Protein AF-G7EJP6-F1 (afdb_monomer)

Foldseek 3Di:
DWLVVVLVVLVVLLVLLQVQLVVVDDPSVDDDPLNVLSVLLNVVSVPDPDDGDDDPLVVLVVQLVVLVVPPDDDPVVSVVSNVSSVSNNVSVVLCPDPVSVVVSVVSSVVVVVVVVVVD

Nearest PDB structures (foldseek):
  8uhl-assembly1_A  TM=3.396E-01  e=5.947E-01  Homo sapiens
  4kik-assembly1_B  TM=1.848E-01  e=7.715E+00  Homo sapiens

S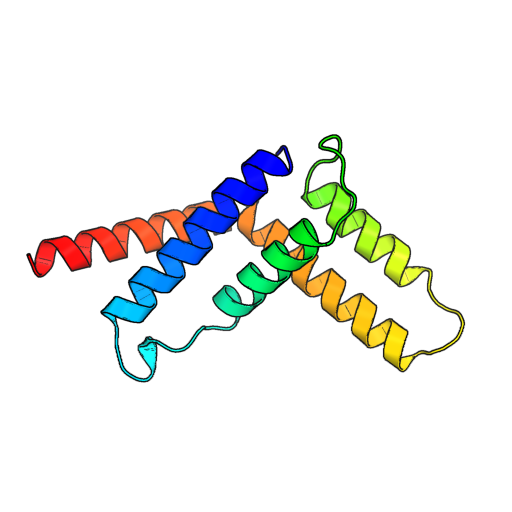tructure (mmCIF, N/CA/C/O backbone):
data_AF-G7EJP6-F1
#
_entr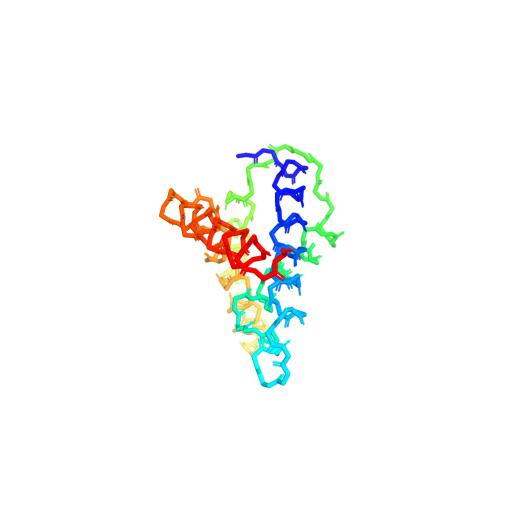y.id   AF-G7EJP6-F1
#
loop_
_atom_site.group_PDB
_atom_site.id
_atom_site.type_symbol
_atom_site.label_atom_id
_atom_site.label_alt_id
_atom_site.label_comp_id
_atom_site.label_asym_id
_atom_site.label_entity_id
_atom_site.label_seq_id
_atom_site.pdbx_PDB_ins_code
_atom_site.Cartn_x
_atom_site.Cartn_y
_atom_site.Cartn_z
_atom_site.occupancy
_atom_site.B_iso_or_equiv
_atom_site.auth_seq_id
_atom_site.auth_comp_id
_atom_site.auth_asym_id
_atom_site.auth_atom_id
_atom_site.pdbx_PDB_model_num
ATOM 1 N N . MET A 1 1 ? -12.737 5.311 -1.435 1.00 74.50 1 MET A N 1
ATOM 2 C CA . MET A 1 1 ? -12.610 4.279 -2.488 1.00 74.50 1 MET A CA 1
ATOM 3 C C . MET A 1 1 ? -13.151 2.950 -1.961 1.00 74.50 1 MET A C 1
ATOM 5 O O . MET A 1 1 ? -12.892 2.659 -0.792 1.00 74.50 1 MET A O 1
ATOM 9 N N . PRO A 1 2 ? -13.913 2.173 -2.754 1.00 77.56 2 PRO A N 1
ATOM 10 C CA . PRO A 1 2 ? -14.308 0.804 -2.417 1.00 77.56 2 PRO A CA 1
ATOM 11 C C . PRO A 1 2 ? -13.100 -0.106 -2.145 1.00 77.56 2 PRO A C 1
ATOM 13 O O . PRO A 1 2 ? -12.078 -0.018 -2.819 1.00 77.56 2 PRO A O 1
ATOM 16 N N . MET A 1 3 ? -13.229 -1.024 -1.186 1.00 76.19 3 MET A N 1
ATOM 17 C CA . MET A 1 3 ? -12.149 -1.941 -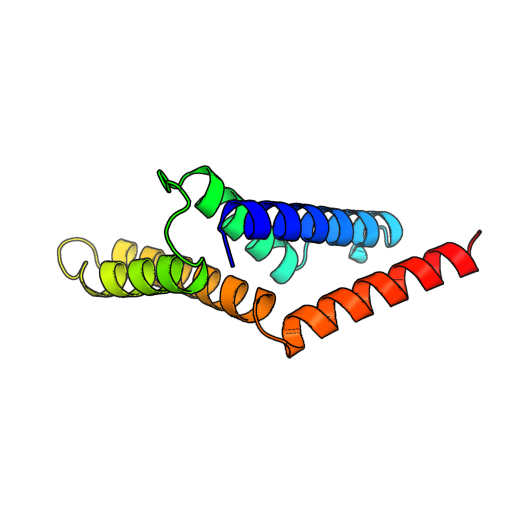0.788 1.00 76.19 3 MET A CA 1
ATOM 18 C C . MET A 1 3 ? -11.670 -2.853 -1.932 1.00 76.19 3 MET A C 1
ATOM 20 O O . MET A 1 3 ? -10.477 -3.106 -2.062 1.00 76.19 3 MET A O 1
ATOM 24 N N . SER A 1 4 ? -12.588 -3.346 -2.769 1.00 77.50 4 SER A N 1
ATOM 25 C CA . SER A 1 4 ? -12.260 -4.200 -3.921 1.00 77.50 4 SER A CA 1
ATOM 26 C C . SER A 1 4 ? -11.427 -3.457 -4.966 1.00 77.50 4 SER A C 1
ATOM 28 O O . SER A 1 4 ? -10.441 -3.992 -5.467 1.00 77.50 4 SER A O 1
ATOM 30 N N . GLU A 1 5 ? -11.787 -2.206 -5.245 1.00 81.69 5 GLU A N 1
ATOM 31 C CA . GLU A 1 5 ? -11.034 -1.319 -6.129 1.00 81.69 5 GLU A CA 1
ATOM 32 C C . GLU A 1 5 ? -9.647 -1.019 -5.550 1.00 81.69 5 GLU A C 1
ATOM 34 O O . GLU A 1 5 ? -8.641 -1.188 -6.238 1.00 81.69 5 GLU A O 1
ATOM 39 N N . PHE A 1 6 ? -9.575 -0.696 -4.255 1.00 83.56 6 PHE A N 1
ATOM 40 C CA . PHE A 1 6 ? -8.305 -0.472 -3.568 1.00 83.56 6 PHE A CA 1
ATOM 41 C C . PHE A 1 6 ? -7.399 -1.712 -3.601 1.00 83.56 6 PHE A C 1
ATOM 43 O O . PHE A 1 6 ? -6.208 -1.598 -3.881 1.00 83.56 6 PHE A O 1
ATOM 50 N N . LYS A 1 7 ? -7.954 -2.913 -3.389 1.00 83.44 7 LYS A N 1
ATOM 51 C CA . LYS A 1 7 ? -7.206 -4.177 -3.469 1.00 83.44 7 LYS A CA 1
ATOM 52 C C . LYS A 1 7 ? -6.629 -4.410 -4.867 1.00 83.44 7 LYS A C 1
ATOM 54 O O . LYS A 1 7 ? -5.490 -4.864 -4.987 1.00 83.44 7 LYS A O 1
ATOM 59 N N . ASN A 1 8 ? -7.384 -4.085 -5.916 1.00 85.44 8 ASN A N 1
ATOM 60 C CA . ASN A 1 8 ? -6.904 -4.193 -7.294 1.00 85.44 8 ASN A CA 1
ATOM 61 C C . ASN A 1 8 ? -5.758 -3.210 -7.560 1.00 85.44 8 ASN A C 1
ATOM 63 O O . ASN A 1 8 ? -4.718 -3.619 -8.072 1.00 85.44 8 ASN A O 1
ATOM 67 N N . ILE A 1 9 ? -5.909 -1.947 -7.149 1.00 86.56 9 ILE A N 1
ATOM 68 C CA . ILE A 1 9 ? -4.858 -0.927 -7.273 1.00 86.56 9 ILE A CA 1
ATOM 69 C C . ILE A 1 9 ? -3.596 -1.363 -6.521 1.00 86.56 9 ILE A C 1
ATOM 71 O O . ILE A 1 9 ? -2.507 -1.357 -7.091 1.00 86.56 9 ILE A O 1
ATOM 75 N N . LEU A 1 10 ? -3.739 -1.831 -5.281 1.00 89.12 10 LEU A N 1
ATOM 76 C CA . LEU A 1 10 ? -2.626 -2.328 -4.476 1.00 89.12 10 LEU A CA 1
ATOM 77 C C . LEU A 1 10 ? -1.910 -3.511 -5.146 1.00 89.12 10 LEU A C 1
ATOM 79 O O . LEU A 1 10 ? -0.684 -3.551 -5.163 1.00 89.12 10 LEU A O 1
ATOM 83 N N . SER A 1 11 ? -2.658 -4.438 -5.751 1.00 89.00 11 SER A N 1
ATOM 84 C CA . SER A 1 11 ? -2.088 -5.579 -6.485 1.00 89.00 11 SER A CA 1
ATOM 85 C C . SER A 1 11 ? -1.249 -5.128 -7.683 1.00 89.00 11 SER A C 1
ATOM 87 O O . SER A 1 11 ? -0.165 -5.661 -7.921 1.00 89.00 11 SER A O 1
ATOM 89 N N . VAL A 1 12 ? -1.727 -4.123 -8.423 1.00 91.50 12 VAL A N 1
ATOM 90 C CA . VAL A 1 12 ? -0.998 -3.537 -9.558 1.00 91.50 12 VAL A CA 1
ATOM 91 C C . VAL A 1 12 ? 0.289 -2.858 -9.087 1.00 91.50 12 VAL A C 1
ATOM 93 O O . VAL A 1 12 ? 1.335 -3.063 -9.698 1.00 91.50 12 VAL A O 1
ATOM 96 N N . ILE A 1 13 ? 0.243 -2.108 -7.984 1.00 89.38 13 ILE A N 1
ATOM 97 C CA . ILE A 1 13 ? 1.426 -1.436 -7.424 1.00 89.38 13 ILE A CA 1
ATOM 98 C C . ILE A 1 13 ? 2.451 -2.463 -6.930 1.00 89.38 13 ILE A C 1
ATOM 100 O O . ILE A 1 13 ? 3.629 -2.340 -7.247 1.00 89.38 13 ILE A O 1
ATOM 104 N N . ILE A 1 14 ? 2.025 -3.512 -6.217 1.00 90.50 14 ILE A N 1
ATOM 105 C CA . ILE A 1 14 ? 2.923 -4.590 -5.765 1.00 90.50 14 ILE A CA 1
ATOM 106 C C . ILE A 1 14 ? 3.626 -5.250 -6.956 1.00 90.50 14 ILE A C 1
ATOM 108 O O . ILE A 1 14 ? 4.827 -5.524 -6.889 1.00 90.50 14 ILE A O 1
ATOM 112 N N . LYS A 1 15 ? 2.893 -5.482 -8.052 1.00 90.25 15 LYS A N 1
ATOM 113 C CA . LYS A 1 15 ? 3.469 -6.030 -9.280 1.00 90.25 15 LYS A CA 1
ATOM 114 C C . LYS A 1 15 ? 4.487 -5.071 -9.900 1.00 90.25 15 LYS A C 1
ATOM 116 O O . LYS A 1 15 ? 5.600 -5.501 -10.172 1.00 90.25 15 LYS A O 1
ATOM 121 N N . LEU A 1 16 ? 4.153 -3.785 -10.029 1.00 89.81 16 LEU A N 1
ATOM 122 C CA . LEU A 1 16 ? 5.073 -2.757 -10.526 1.00 89.81 16 LEU A CA 1
ATOM 123 C C . LEU A 1 16 ? 6.372 -2.705 -9.707 1.00 89.81 16 LEU A C 1
ATOM 125 O O . LEU A 1 16 ? 7.461 -2.702 -10.274 1.00 89.81 16 LEU A O 1
ATOM 129 N N . GLU A 1 17 ? 6.269 -2.694 -8.377 1.00 89.44 17 GLU A N 1
ATOM 130 C CA . GLU A 1 17 ? 7.435 -2.725 -7.489 1.00 89.44 17 GLU A CA 1
ATOM 131 C C . GLU A 1 17 ? 8.275 -3.988 -7.707 1.00 89.44 17 GLU A C 1
ATOM 133 O O . GLU A 1 17 ? 9.503 -3.940 -7.688 1.00 89.44 17 GLU A O 1
ATOM 138 N N . SER A 1 18 ? 7.625 -5.129 -7.949 1.00 87.44 18 SER A N 1
ATOM 139 C CA . SER A 1 18 ? 8.318 -6.373 -8.280 1.00 87.44 18 SER A CA 1
ATOM 140 C C . SER A 1 18 ? 9.053 -6.307 -9.610 1.00 87.44 18 SER A C 1
ATOM 142 O O . SER A 1 18 ? 10.216 -6.703 -9.666 1.00 87.44 18 SER A O 1
ATOM 144 N N . ASP A 1 19 ? 8.414 -5.786 -10.651 1.00 87.38 19 ASP A N 1
ATOM 145 C CA . ASP A 1 19 ? 8.997 -5.682 -11.988 1.00 87.38 19 ASP A CA 1
ATOM 146 C C . ASP A 1 19 ? 10.220 -4.741 -11.980 1.00 87.38 19 ASP A C 1
ATOM 148 O O . ASP A 1 19 ? 11.282 -5.098 -12.495 1.00 87.38 19 ASP A O 1
ATOM 152 N N . ILE A 1 20 ? 10.127 -3.602 -11.276 1.00 85.81 20 ILE A N 1
ATOM 153 C CA . ILE A 1 20 ? 11.248 -2.667 -11.064 1.00 85.81 20 ILE A CA 1
ATOM 154 C C . ILE A 1 20 ? 12.414 -3.338 -10.329 1.00 85.81 20 ILE A C 1
ATOM 156 O O . ILE A 1 20 ? 13.579 -3.105 -10.651 1.00 85.81 20 ILE A O 1
ATOM 160 N N . ARG A 1 21 ? 12.134 -4.160 -9.313 1.00 84.12 21 ARG A N 1
ATOM 161 C CA . ARG A 1 21 ? 13.191 -4.877 -8.582 1.00 84.12 21 ARG A CA 1
ATOM 162 C C . ARG A 1 21 ? 13.888 -5.895 -9.473 1.00 84.12 21 ARG A C 1
ATOM 164 O O . ARG A 1 21 ? 15.116 -5.953 -9.486 1.00 84.12 21 ARG A O 1
ATOM 171 N N . ILE A 1 22 ? 13.112 -6.672 -10.226 1.00 84.06 22 ILE A N 1
ATOM 172 C CA . ILE A 1 22 ? 13.641 -7.683 -11.146 1.00 84.06 22 ILE A CA 1
ATOM 173 C C . ILE A 1 22 ? 14.551 -7.028 -12.193 1.00 84.06 22 ILE A C 1
ATOM 175 O O . ILE A 1 22 ? 15.609 -7.578 -12.489 1.00 84.06 22 ILE A O 1
ATOM 179 N N . SER A 1 23 ? 14.207 -5.834 -12.691 1.00 81.50 23 SER A N 1
ATOM 180 C CA . SER A 1 23 ? 15.029 -5.133 -13.685 1.00 81.50 23 SER A CA 1
ATOM 181 C C . SER A 1 23 ? 16.335 -4.549 -13.132 1.00 81.50 23 SER A C 1
ATOM 183 O O . SER A 1 23 ? 17.257 -4.311 -13.906 1.00 81.50 23 SER A O 1
ATOM 185 N N . LYS A 1 24 ? 16.437 -4.295 -11.820 1.00 79.00 24 LYS A N 1
ATOM 186 C CA . LYS A 1 24 ? 17.637 -3.695 -11.203 1.00 79.00 24 LYS A CA 1
ATOM 187 C C . LYS A 1 24 ? 18.734 -4.709 -10.868 1.00 79.00 24 LYS A C 1
ATOM 189 O O . LYS A 1 24 ? 19.909 -4.356 -10.917 1.00 79.00 24 LYS A O 1
ATOM 194 N N . GLY A 1 25 ? 18.367 -5.949 -10.529 1.00 71.25 25 GLY A N 1
ATOM 195 C CA . GLY A 1 25 ? 19.308 -6.981 -10.077 1.00 71.25 25 GLY A CA 1
ATOM 196 C C . GLY A 1 25 ? 20.044 -6.635 -8.767 1.00 71.25 25 GLY A C 1
ATOM 197 O O . GLY A 1 25 ? 19.925 -5.537 -8.221 1.00 71.25 25 GLY A O 1
ATOM 198 N N . GLY A 1 26 ? 20.811 -7.592 -8.230 1.00 72.62 26 GLY A N 1
ATOM 199 C CA . GLY A 1 26 ? 21.694 -7.374 -7.071 1.00 72.62 26 GLY A CA 1
ATOM 200 C C . GLY A 1 26 ? 20.995 -6.793 -5.829 1.00 72.62 26 GLY A C 1
ATOM 201 O O . GLY A 1 26 ? 19.870 -7.166 -5.500 1.00 72.62 26 GLY A O 1
ATOM 202 N N . GLU A 1 27 ? 21.656 -5.871 -5.121 1.00 64.75 27 GLU A N 1
ATOM 203 C CA . GLU A 1 27 ? 21.081 -5.205 -3.938 1.00 64.75 27 GLU A CA 1
ATOM 204 C C . GLU A 1 27 ? 19.855 -4.339 -4.267 1.00 64.75 27 GLU A C 1
ATOM 206 O O . GLU A 1 27 ? 18.963 -4.206 -3.432 1.00 64.75 27 GLU A O 1
ATOM 211 N N . GLY A 1 28 ? 19.757 -3.826 -5.498 1.00 66.75 28 GLY A N 1
ATOM 212 C CA . GLY A 1 28 ? 18.606 -3.054 -5.979 1.00 66.75 28 GLY A CA 1
ATOM 213 C C . GLY A 1 28 ? 17.337 -3.884 -6.204 1.00 66.75 28 GLY A C 1
ATOM 214 O O . GLY A 1 28 ? 16.266 -3.307 -6.390 1.00 66.75 28 GLY A O 1
ATOM 215 N N . ALA A 1 29 ? 17.442 -5.218 -6.166 1.00 72.44 29 ALA A N 1
ATOM 216 C CA . ALA A 1 29 ? 16.310 -6.139 -6.241 1.00 72.44 29 ALA A CA 1
ATOM 217 C C . ALA A 1 29 ? 15.692 -6.458 -4.867 1.00 72.44 29 ALA A C 1
ATOM 219 O O . ALA A 1 29 ? 14.662 -7.138 -4.800 1.00 72.44 29 ALA A O 1
ATOM 220 N N . ARG A 1 30 ? 16.299 -5.999 -3.761 1.00 73.12 30 ARG A N 1
ATOM 221 C CA . ARG A 1 30 ? 15.745 -6.209 -2.417 1.00 73.12 30 ARG A CA 1
ATOM 222 C C . ARG A 1 30 ? 14.487 -5.353 -2.215 1.00 73.12 30 ARG A C 1
ATOM 224 O O . ARG A 1 30 ? 14.471 -4.202 -2.649 1.00 73.12 30 ARG A O 1
ATOM 231 N N . PRO A 1 31 ? 13.431 -5.889 -1.574 1.00 74.88 31 PRO A N 1
ATOM 232 C CA . PRO A 1 31 ? 12.277 -5.085 -1.190 1.00 74.88 31 PRO A CA 1
ATOM 233 C C . PRO A 1 31 ? 12.717 -3.945 -0.269 1.00 74.88 31 PRO A C 1
ATOM 235 O O . PRO A 1 31 ? 13.402 -4.188 0.724 1.00 74.88 31 PRO A O 1
ATOM 238 N N . ASP A 1 32 ? 12.324 -2.721 -0.605 1.00 82.38 32 ASP A N 1
ATOM 239 C CA . ASP A 1 32 ? 12.437 -1.585 0.302 1.00 82.38 32 ASP A CA 1
ATOM 240 C C . ASP A 1 32 ? 11.316 -1.618 1.354 1.00 82.38 32 ASP A C 1
ATOM 242 O O . ASP A 1 32 ? 10.360 -2.397 1.262 1.00 82.38 32 ASP A O 1
ATOM 246 N N . GLU A 1 33 ? 11.439 -0.760 2.367 1.00 83.50 33 GLU A N 1
ATOM 247 C CA . GLU A 1 33 ? 10.456 -0.654 3.449 1.00 83.50 33 GLU A CA 1
ATOM 248 C C . GLU A 1 33 ? 9.045 -0.399 2.899 1.00 83.50 33 GLU A C 1
ATOM 250 O O . GLU A 1 33 ? 8.075 -1.013 3.333 1.00 83.50 33 GLU A O 1
ATOM 255 N N . PHE A 1 34 ? 8.926 0.432 1.862 1.00 82.00 34 PHE A N 1
ATOM 256 C CA . PHE A 1 34 ? 7.648 0.700 1.213 1.00 82.00 34 PHE A CA 1
ATOM 257 C C . PHE A 1 34 ? 7.029 -0.571 0.605 1.00 82.00 34 PHE A C 1
ATOM 259 O O . PHE A 1 34 ? 5.883 -0.904 0.906 1.00 82.00 34 PHE A O 1
ATOM 266 N N . SER A 1 35 ? 7.793 -1.338 -0.180 1.00 83.50 35 SER A N 1
ATOM 267 C CA . SER A 1 35 ? 7.359 -2.619 -0.757 1.00 83.50 35 SER A CA 1
ATOM 268 C C . SER A 1 35 ? 6.932 -3.626 0.310 1.00 83.50 35 SER A C 1
ATOM 270 O O . SER A 1 35 ? 5.976 -4.384 0.113 1.00 83.50 35 SER A O 1
ATOM 272 N N . TYR A 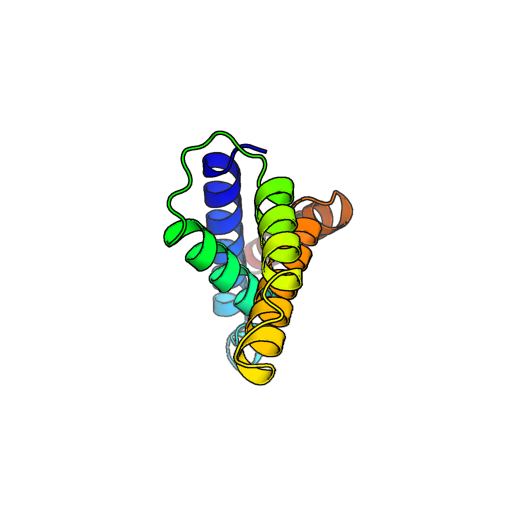1 36 ? 7.636 -3.653 1.442 1.00 86.06 36 TYR A N 1
ATOM 273 C CA . TYR A 1 36 ? 7.281 -4.497 2.576 1.00 86.06 36 TYR A CA 1
ATOM 274 C C . TYR A 1 36 ? 5.921 -4.093 3.168 1.00 86.06 36 TYR A C 1
ATOM 276 O O . TYR A 1 36 ? 5.035 -4.941 3.322 1.00 86.06 36 TYR A O 1
ATOM 284 N N . GLN A 1 37 ? 5.700 -2.797 3.396 1.00 84.62 37 GLN A N 1
ATOM 285 C CA . GLN A 1 37 ? 4.437 -2.288 3.934 1.00 84.62 37 GLN A CA 1
ATOM 286 C C . GLN A 1 37 ? 3.247 -2.507 2.982 1.00 84.62 37 GLN A C 1
ATOM 288 O O . GLN A 1 37 ? 2.164 -2.874 3.443 1.00 84.62 37 GLN A O 1
ATOM 293 N N . LEU A 1 38 ? 3.436 -2.409 1.657 1.00 87.25 38 LEU A N 1
ATOM 294 C CA . LEU A 1 38 ? 2.384 -2.729 0.674 1.00 87.25 38 LEU A CA 1
ATOM 295 C C . LEU A 1 38 ? 1.853 -4.161 0.834 1.00 87.25 38 LEU A C 1
ATOM 297 O O . LEU A 1 38 ? 0.640 -4.388 0.824 1.00 87.25 38 LEU A O 1
ATOM 301 N N . ASN A 1 39 ? 2.753 -5.128 1.024 1.00 85.06 39 ASN A N 1
ATOM 302 C CA . ASN A 1 39 ? 2.376 -6.528 1.222 1.00 85.06 39 ASN A CA 1
ATOM 303 C C . ASN A 1 39 ? 1.645 -6.739 2.554 1.00 85.06 39 ASN A C 1
ATOM 305 O O . ASN A 1 39 ? 0.691 -7.516 2.618 1.00 85.06 39 ASN A O 1
ATOM 309 N N . ARG A 1 40 ? 2.031 -6.016 3.612 1.00 86.75 40 ARG A N 1
ATOM 310 C CA . ARG A 1 40 ? 1.317 -6.067 4.896 1.00 86.75 40 ARG A CA 1
ATOM 311 C C . ARG A 1 40 ? -0.102 -5.515 4.779 1.00 86.75 40 ARG A C 1
ATOM 313 O O . ARG A 1 40 ? -1.022 -6.147 5.294 1.00 86.75 40 ARG A O 1
ATOM 320 N N . VAL A 1 41 ? -0.309 -4.412 4.051 1.00 84.88 41 VAL A N 1
ATOM 321 C CA . VAL A 1 41 ? -1.657 -3.884 3.760 1.00 84.88 41 VAL A CA 1
ATOM 322 C C . VAL A 1 41 ? -2.473 -4.900 2.959 1.00 84.88 41 VAL A C 1
ATOM 324 O O . VAL A 1 41 ? -3.622 -5.172 3.307 1.00 84.88 41 VAL A O 1
ATOM 327 N N . TYR A 1 42 ? -1.879 -5.517 1.935 1.00 85.00 42 TYR A N 1
ATOM 328 C CA . TYR A 1 42 ? -2.552 -6.527 1.115 1.00 85.00 42 TYR A CA 1
ATOM 329 C C . TYR A 1 42 ? -3.023 -7.726 1.951 1.00 85.00 42 TYR A C 1
ATOM 331 O O . TYR A 1 42 ? -4.182 -8.140 1.858 1.00 85.00 42 TYR A O 1
ATOM 339 N N . ASN A 1 43 ? -2.156 -8.229 2.832 1.00 84.31 43 ASN A N 1
ATOM 340 C CA . ASN A 1 43 ? -2.472 -9.330 3.740 1.00 84.31 43 ASN A CA 1
ATOM 341 C C . ASN A 1 43 ? -3.514 -8.931 4.795 1.00 84.31 43 ASN A C 1
ATOM 343 O O . ASN A 1 43 ? -4.435 -9.701 5.067 1.00 84.31 43 ASN A O 1
ATOM 347 N N . ALA A 1 44 ? -3.421 -7.722 5.357 1.00 79.06 44 ALA A N 1
ATOM 348 C CA . ALA A 1 44 ? -4.395 -7.210 6.321 1.00 79.06 44 ALA A CA 1
ATOM 349 C C . ALA A 1 44 ? -5.804 -7.104 5.713 1.00 79.06 44 ALA A C 1
ATOM 351 O O . ALA A 1 44 ? -6.785 -7.440 6.374 1.00 79.06 44 ALA A O 1
ATOM 352 N N . ILE A 1 45 ? -5.908 -6.704 4.441 1.00 78.19 45 ILE A N 1
ATOM 353 C CA . ILE A 1 45 ? -7.176 -6.713 3.701 1.00 78.19 45 ILE A CA 1
ATOM 354 C C . ILE A 1 45 ? -7.657 -8.151 3.480 1.00 78.19 45 ILE A C 1
ATOM 356 O O . ILE A 1 45 ? -8.826 -8.440 3.728 1.00 78.19 45 ILE A O 1
ATOM 360 N N . GLY A 1 46 ? -6.773 -9.055 3.041 1.00 75.94 46 GLY A N 1
ATOM 361 C CA . GLY A 1 46 ? -7.100 -10.465 2.788 1.00 75.94 46 GLY A CA 1
ATOM 362 C C . GLY A 1 46 ? -7.608 -11.224 4.018 1.00 75.94 46 GLY A C 1
ATOM 363 O O . GLY A 1 46 ? -8.482 -12.074 3.881 1.00 75.94 46 GLY A O 1
ATOM 364 N N . ASN A 1 47 ? -7.111 -10.870 5.204 1.00 74.12 47 ASN A N 1
ATOM 365 C CA . ASN A 1 47 ? -7.511 -11.462 6.483 1.00 74.12 47 AS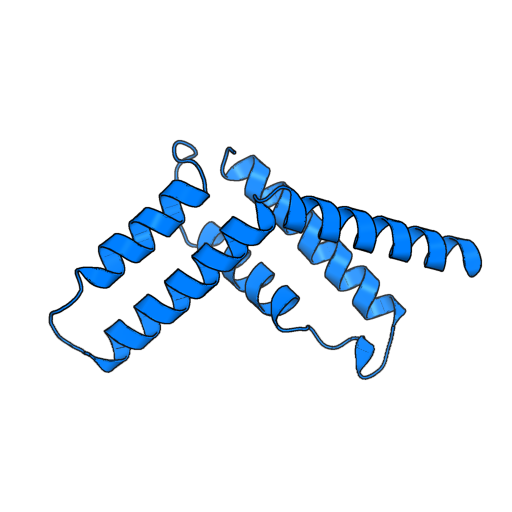N A CA 1
ATOM 366 C C . ASN A 1 47 ? -8.688 -10.737 7.157 1.00 74.12 47 ASN A C 1
ATOM 368 O O . ASN A 1 47 ? -9.152 -11.160 8.215 1.00 74.12 47 ASN A O 1
ATOM 372 N N . SER A 1 48 ? -9.175 -9.634 6.583 1.00 65.81 48 SER A N 1
ATOM 373 C CA . SER A 1 48 ? -10.321 -8.910 7.130 1.00 65.81 48 SER A CA 1
ATOM 374 C C . SER A 1 48 ? -11.642 -9.536 6.660 1.00 65.81 48 SER A C 1
ATOM 376 O O . SER A 1 48 ? -11.835 -9.778 5.471 1.00 65.81 48 SER A O 1
ATOM 378 N N . TYR A 1 49 ? -12.606 -9.736 7.569 1.00 53.12 49 TYR A N 1
ATOM 379 C CA . TYR A 1 49 ? -13.987 -10.161 7.253 1.00 53.12 49 TYR A CA 1
ATOM 380 C C . TYR A 1 49 ? -14.824 -9.041 6.597 1.00 53.12 49 TYR A C 1
ATOM 382 O O . TYR A 1 49 ? -16.025 -8.901 6.841 1.00 53.12 49 TYR A O 1
ATOM 390 N N . PHE A 1 50 ? -14.190 -8.156 5.828 1.00 53.59 50 PHE A N 1
ATOM 391 C CA . PHE A 1 50 ? -14.792 -6.896 5.435 1.00 53.59 50 PHE A CA 1
ATOM 392 C C . PHE A 1 50 ? -15.689 -7.025 4.197 1.00 53.59 50 PHE A C 1
ATOM 394 O O . PHE A 1 50 ? -15.236 -7.361 3.106 1.00 53.59 50 PHE A O 1
ATOM 401 N N . ASN A 1 51 ? -16.971 -6.679 4.348 1.00 51.19 51 ASN A N 1
ATOM 402 C CA . ASN A 1 51 ? -17.977 -6.778 3.292 1.00 51.19 51 ASN A CA 1
ATOM 403 C C . ASN A 1 51 ? -18.223 -5.400 2.639 1.00 51.19 51 ASN A C 1
ATOM 405 O O . ASN A 1 51 ? -19.217 -4.744 2.934 1.00 51.19 51 ASN A O 1
ATOM 409 N N . GLY A 1 52 ? -17.269 -4.920 1.826 1.00 50.25 52 GLY A N 1
ATOM 410 C CA . GLY A 1 52 ? -17.404 -3.860 0.799 1.00 50.25 52 GLY A CA 1
ATOM 411 C C . GLY A 1 52 ? -17.921 -2.448 1.159 1.00 50.25 52 GLY A C 1
ATOM 412 O O . GLY A 1 52 ? -17.809 -1.557 0.323 1.00 50.25 52 GLY A O 1
ATOM 413 N N . LYS A 1 53 ? -18.473 -2.208 2.356 1.00 50.47 53 LYS A N 1
ATOM 414 C CA . LYS A 1 53 ? -19.263 -1.005 2.697 1.00 50.47 53 LYS A CA 1
ATOM 415 C C . LYS A 1 53 ? -18.502 0.160 3.362 1.00 50.47 53 LYS A C 1
ATOM 417 O O . LYS A 1 53 ? -19.068 1.242 3.456 1.00 50.47 53 LYS A O 1
ATOM 422 N N . LEU A 1 54 ? -17.256 -0.012 3.817 1.00 59.81 54 LEU A N 1
ATOM 423 C CA . LEU A 1 54 ? -16.406 1.070 4.348 1.00 59.81 54 LEU A CA 1
ATOM 424 C C . LEU A 1 54 ? -15.387 1.512 3.302 1.00 59.81 54 LEU A C 1
ATOM 426 O O . LEU A 1 54 ? -14.805 0.701 2.581 1.00 59.81 54 LEU A O 1
ATOM 430 N N . ASN A 1 55 ? -15.098 2.809 3.337 1.00 70.81 55 ASN A N 1
ATOM 431 C CA . ASN A 1 55 ? -13.893 3.391 2.767 1.00 70.81 55 ASN A CA 1
ATOM 432 C C . ASN A 1 55 ? -12.638 2.858 3.497 1.00 70.81 55 ASN A C 1
ATOM 434 O O . ASN A 1 55 ? -12.622 2.791 4.728 1.00 70.81 55 ASN A O 1
ATOM 438 N N . ILE A 1 56 ? -11.588 2.513 2.746 1.00 70.69 56 ILE A N 1
ATOM 439 C CA . ILE A 1 56 ? -10.317 1.958 3.247 1.00 70.69 56 ILE A CA 1
ATOM 440 C C . ILE A 1 56 ? -9.693 2.797 4.374 1.00 70.69 56 ILE A C 1
ATOM 442 O O . ILE A 1 56 ? -9.313 2.247 5.408 1.00 70.69 56 ILE A O 1
ATOM 446 N N . SER A 1 57 ? -9.647 4.123 4.225 1.00 72.94 57 SER A N 1
ATOM 447 C CA . SER A 1 57 ? -9.051 5.009 5.232 1.00 72.94 57 SER A CA 1
ATOM 448 C C . SER A 1 57 ? -9.865 5.001 6.527 1.00 72.94 57 SER A C 1
ATOM 450 O O . SER A 1 57 ? -9.292 4.944 7.609 1.00 72.94 57 SER A O 1
ATOM 452 N N . CYS A 1 58 ? -11.199 4.956 6.431 1.00 75.88 58 CYS A N 1
ATOM 453 C CA . CYS A 1 58 ? -12.077 4.832 7.596 1.00 75.88 58 CYS A CA 1
ATOM 454 C C . CYS A 1 58 ? -11.900 3.482 8.305 1.00 75.88 58 CYS A C 1
ATOM 456 O O . CYS A 1 58 ? -11.976 3.423 9.527 1.00 75.88 58 CYS A O 1
ATOM 458 N N . TYR A 1 59 ? -11.655 2.401 7.556 1.00 77.50 59 TYR A N 1
ATOM 459 C CA . TYR A 1 59 ? -11.415 1.080 8.138 1.00 77.50 59 TYR A CA 1
ATOM 460 C C . TYR A 1 59 ? -10.148 1.074 8.997 1.00 77.50 59 TYR A C 1
ATOM 462 O O . TYR A 1 59 ? -10.199 0.686 10.162 1.00 77.50 59 TYR A O 1
ATOM 470 N N . PHE A 1 60 ? -9.023 1.527 8.441 1.00 76.88 60 PHE A N 1
ATOM 471 C CA . PHE A 1 60 ? -7.761 1.536 9.178 1.00 76.88 60 PHE A CA 1
ATOM 472 C C . PHE A 1 60 ? -7.758 2.565 10.310 1.00 76.88 60 PHE A C 1
ATOM 474 O O . PHE A 1 60 ? -7.241 2.255 11.378 1.00 76.88 60 PHE A O 1
ATOM 481 N N . LEU A 1 61 ? -8.411 3.721 10.139 1.00 80.00 61 LEU A N 1
ATOM 482 C CA . LEU A 1 61 ? -8.613 4.675 11.232 1.00 80.00 61 LEU A CA 1
ATOM 483 C C . LEU A 1 61 ? -9.368 4.030 12.401 1.00 80.00 61 LEU A C 1
ATOM 485 O O . LEU A 1 61 ? -8.890 4.078 13.530 1.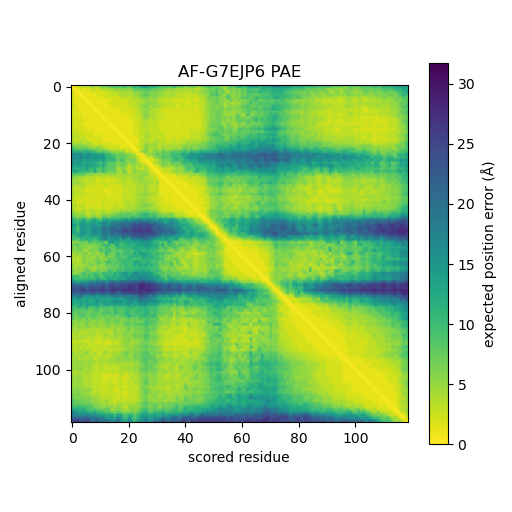00 80.00 61 LEU A O 1
ATOM 489 N N . LYS A 1 62 ? -10.479 3.336 12.123 1.00 82.06 62 LYS A N 1
ATOM 490 C CA . LYS A 1 62 ? -11.236 2.610 13.150 1.00 82.06 62 LYS A CA 1
ATOM 491 C C . LYS A 1 62 ? -10.375 1.565 13.866 1.00 82.06 62 LYS A C 1
ATOM 493 O O . LYS A 1 62 ? -10.469 1.419 15.076 1.00 82.06 62 LYS A O 1
ATOM 498 N N . ARG A 1 63 ? -9.524 0.834 13.137 1.00 78.94 63 ARG A N 1
ATOM 499 C CA . ARG A 1 63 ? -8.592 -0.136 13.741 1.00 78.94 63 ARG A CA 1
ATOM 500 C C . ARG A 1 63 ? -7.569 0.541 14.654 1.00 78.94 63 ARG A C 1
ATOM 502 O O . ARG A 1 63 ? -7.247 -0.023 15.692 1.00 78.94 63 ARG A O 1
ATOM 509 N N . VAL A 1 64 ? -7.062 1.722 14.286 1.00 79.56 64 VAL A N 1
ATOM 510 C CA . VAL A 1 64 ? -6.171 2.516 15.152 1.00 79.56 64 VAL A CA 1
ATOM 511 C C .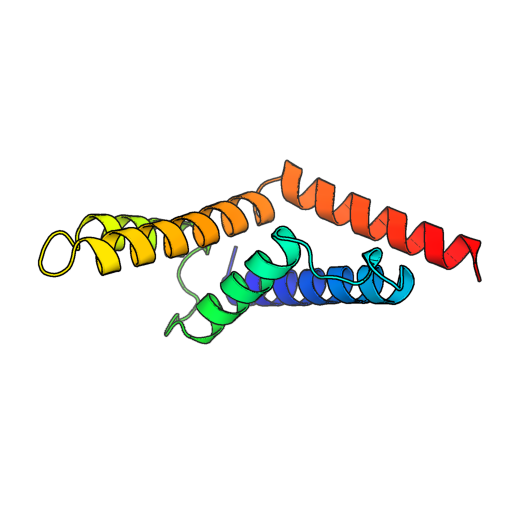 VAL A 1 64 ? -6.912 2.944 16.420 1.00 79.56 64 VAL A C 1
ATOM 513 O O . VAL A 1 64 ? -6.356 2.844 17.508 1.00 79.56 64 VAL A O 1
ATOM 516 N N . GLU A 1 65 ? -8.156 3.406 16.294 1.00 81.12 65 GLU A N 1
ATOM 517 C CA . GLU A 1 65 ? -8.993 3.808 17.432 1.00 81.12 65 GLU A CA 1
ATOM 518 C C . GLU A 1 65 ? -9.284 2.631 18.370 1.00 81.12 65 GLU A C 1
ATOM 520 O O . GLU A 1 65 ? -8.994 2.725 19.557 1.00 81.12 65 GLU A O 1
ATOM 525 N N . GLU A 1 66 ? -9.729 1.490 17.840 1.00 79.75 66 GLU A N 1
ATOM 526 C CA . GLU A 1 66 ? -9.943 0.265 18.623 1.00 79.75 66 GLU A CA 1
ATOM 527 C C . GLU A 1 66 ? -8.645 -0.209 19.299 1.00 79.75 66 GLU A C 1
ATOM 529 O O . GLU A 1 66 ? -8.661 -0.612 20.459 1.00 79.75 66 GLU A O 1
ATOM 534 N N . ALA A 1 67 ? -7.500 -0.115 18.612 1.00 75.00 67 ALA A N 1
ATOM 535 C CA . ALA A 1 67 ? -6.210 -0.466 19.194 1.00 75.00 67 ALA A CA 1
ATOM 536 C C . ALA A 1 67 ? -5.821 0.453 20.356 1.00 75.00 67 ALA A C 1
ATOM 538 O O . ALA A 1 67 ? -5.197 -0.030 21.290 1.00 75.00 67 ALA A O 1
ATOM 539 N N . LYS A 1 68 ? -6.195 1.741 20.343 1.00 74.38 68 LYS A N 1
ATOM 540 C CA . LYS A 1 68 ? -5.955 2.667 21.469 1.00 74.38 68 LYS A CA 1
ATOM 541 C C . LYS A 1 68 ? -6.767 2.311 22.711 1.00 74.38 68 LYS A C 1
ATOM 543 O O . LYS A 1 68 ? -6.338 2.626 23.815 1.00 74.38 68 LYS A O 1
ATOM 548 N N . GLU A 1 69 ? -7.916 1.666 22.539 1.00 72.19 69 GLU A N 1
ATOM 549 C CA . GLU A 1 69 ? -8.816 1.281 23.630 1.00 72.19 69 GLU A CA 1
ATOM 550 C C . GLU A 1 69 ? -8.403 -0.033 24.319 1.00 72.19 69 GLU A C 1
ATOM 552 O O . GLU A 1 69 ? -8.894 -0.327 25.405 1.00 72.19 69 GLU A O 1
ATOM 557 N N . MET A 1 70 ? -7.453 -0.800 23.760 1.00 69.06 70 MET A N 1
ATOM 558 C CA . MET A 1 70 ? -6.972 -2.086 24.307 1.00 69.06 70 MET A CA 1
ATOM 559 C C . MET A 1 70 ? -6.091 -1.962 25.576 1.00 69.06 70 MET A C 1
ATOM 561 O O . MET A 1 70 ? -5.259 -2.827 25.854 1.00 69.06 70 MET A O 1
ATOM 565 N N . ILE A 1 71 ? -6.262 -0.905 26.374 1.00 59.00 71 ILE A N 1
ATOM 566 C CA . ILE A 1 71 ? -5.538 -0.691 27.635 1.00 59.00 71 ILE A CA 1
ATOM 567 C C . ILE A 1 71 ? -6.099 -1.669 28.677 1.00 59.00 71 ILE A C 1
ATOM 569 O O . ILE A 1 71 ? -7.070 -1.365 29.364 1.00 59.00 71 ILE A O 1
ATOM 573 N N . GLY A 1 72 ? -5.523 -2.871 28.755 1.00 59.38 72 GLY A N 1
ATOM 574 C CA . GLY A 1 72 ? -6.072 -3.939 29.593 1.00 59.38 72 GLY A CA 1
ATOM 575 C C . GLY A 1 72 ? -5.063 -4.944 30.133 1.00 59.38 72 GLY A C 1
ATOM 576 O O . GLY A 1 72 ? -4.891 -5.012 31.342 1.00 59.38 72 GLY A O 1
ATOM 577 N N . GLU A 1 73 ? -4.408 -5.750 29.291 1.00 55.34 73 GLU A N 1
ATOM 578 C CA . GLU A 1 73 ? -3.792 -6.994 29.808 1.00 55.34 73 GLU A CA 1
ATOM 579 C C . GLU A 1 73 ? -2.358 -7.289 29.337 1.00 55.34 73 GLU A C 1
ATOM 581 O O . GLU A 1 73 ? -1.682 -8.108 29.951 1.00 55.34 73 GLU A O 1
ATOM 586 N N . ASP A 1 74 ? -1.825 -6.585 28.334 1.00 67.06 74 ASP A N 1
ATOM 587 C CA . ASP A 1 74 ? -0.422 -6.732 27.923 1.00 67.06 74 ASP A CA 1
ATOM 588 C C . ASP A 1 74 ? 0.071 -5.478 27.184 1.00 67.06 74 ASP A C 1
ATOM 590 O O . ASP A 1 74 ? -0.233 -5.251 26.010 1.00 67.06 74 ASP A O 1
ATOM 594 N N . CYS A 1 75 ? 0.850 -4.648 27.884 1.00 63.94 75 CYS A N 1
ATOM 595 C CA . CYS A 1 75 ? 1.396 -3.396 27.356 1.00 63.94 75 CYS A CA 1
ATOM 596 C C . CYS A 1 75 ? 2.310 -3.620 26.135 1.00 63.94 75 CYS A C 1
ATOM 598 O O . CYS A 1 75 ? 2.320 -2.804 25.214 1.00 63.94 75 CYS A O 1
ATOM 600 N N . ILE A 1 76 ? 3.043 -4.739 26.078 1.00 70.56 76 ILE A N 1
ATOM 601 C CA . ILE A 1 76 ? 3.947 -5.037 24.956 1.00 70.56 76 ILE A CA 1
ATOM 602 C C . ILE A 1 76 ? 3.129 -5.407 23.718 1.00 70.56 76 ILE A C 1
ATOM 604 O O . ILE A 1 76 ? 3.349 -4.843 22.642 1.00 70.56 76 ILE A O 1
ATOM 608 N N . SER A 1 77 ? 2.144 -6.296 23.872 1.00 68.06 77 SER A N 1
ATOM 609 C CA . SER A 1 77 ? 1.240 -6.671 22.777 1.00 68.06 77 SER A CA 1
ATOM 610 C C . SER A 1 77 ? 0.393 -5.492 22.292 1.00 68.06 77 SER A C 1
ATOM 612 O O . SER A 1 77 ? 0.177 -5.350 21.085 1.00 68.06 77 SER A O 1
ATOM 614 N N . PHE A 1 78 ? -0.020 -4.600 23.197 1.00 71.31 78 PHE A N 1
ATOM 615 C CA . PHE A 1 78 ? -0.701 -3.348 22.863 1.00 71.31 78 PHE A CA 1
ATOM 616 C C . PHE A 1 78 ? 0.172 -2.440 21.990 1.00 71.31 78 PHE A C 1
ATOM 618 O O . PHE A 1 78 ? -0.243 -2.059 20.896 1.00 71.31 78 PHE A O 1
ATOM 625 N N . ILE A 1 79 ? 1.399 -2.133 22.432 1.00 75.44 79 ILE A N 1
ATOM 626 C CA . ILE A 1 79 ? 2.325 -1.260 21.691 1.00 75.44 79 ILE A CA 1
ATOM 627 C C . ILE A 1 79 ? 2.619 -1.854 20.311 1.00 75.44 79 ILE A C 1
ATOM 629 O O . ILE A 1 79 ? 2.573 -1.144 19.304 1.00 75.44 79 ILE A O 1
ATOM 633 N N . HIS A 1 80 ? 2.874 -3.162 20.244 1.00 76.44 80 HIS A N 1
ATOM 634 C CA . HIS A 1 80 ? 3.149 -3.847 18.985 1.00 76.44 80 HIS A CA 1
ATOM 635 C C . HIS A 1 80 ? 1.964 -3.772 18.008 1.00 76.44 80 HIS A C 1
ATOM 637 O O . HIS A 1 80 ? 2.142 -3.462 16.825 1.00 76.44 80 HIS A O 1
ATOM 643 N N . THR A 1 81 ? 0.750 -4.008 18.510 1.00 75.94 81 THR A N 1
ATOM 644 C CA . THR A 1 81 ? -0.487 -3.966 17.718 1.00 75.94 81 THR A CA 1
ATOM 645 C C . THR A 1 81 ? -0.789 -2.549 17.239 1.00 75.94 81 THR A C 1
ATOM 647 O O . THR A 1 81 ? -1.035 -2.339 16.051 1.00 75.94 81 THR A O 1
ATOM 650 N N . HIS A 1 82 ? -0.699 -1.558 18.128 1.00 76.50 82 HIS A N 1
ATOM 651 C CA . HIS A 1 82 ? -0.931 -0.156 17.796 1.00 76.50 82 HIS A CA 1
ATOM 652 C C . HIS A 1 82 ? 0.057 0.354 16.738 1.00 76.50 82 HIS A C 1
ATOM 654 O O . HIS A 1 82 ? -0.357 0.987 15.763 1.00 76.50 82 HIS A O 1
ATOM 660 N N . ASN A 1 83 ? 1.350 0.051 16.888 1.00 79.44 83 ASN A N 1
ATOM 661 C CA . ASN A 1 83 ? 2.375 0.456 15.923 1.00 79.44 83 ASN A CA 1
ATOM 662 C C . ASN A 1 83 ? 2.139 -0.197 14.559 1.00 79.44 83 ASN A C 1
ATOM 664 O O . ASN A 1 83 ? 2.094 0.499 13.548 1.00 79.44 83 ASN A O 1
ATOM 668 N N . THR A 1 84 ? 1.873 -1.507 14.540 1.00 80.06 84 THR A N 1
ATOM 669 C CA . THR A 1 84 ? 1.555 -2.242 13.308 1.00 80.06 84 THR A CA 1
ATOM 670 C C . THR A 1 84 ? 0.357 -1.638 12.580 1.00 80.06 84 THR A C 1
ATOM 672 O O . THR A 1 84 ? 0.417 -1.397 11.377 1.00 80.06 84 THR A O 1
ATOM 675 N N . ILE A 1 85 ? -0.739 -1.363 13.288 1.00 78.88 85 ILE A N 1
ATOM 676 C CA . ILE A 1 85 ? -1.949 -0.812 12.667 1.00 78.88 85 ILE A CA 1
ATOM 677 C C . ILE A 1 85 ? -1.722 0.635 12.200 1.00 78.88 85 ILE A C 1
ATOM 679 O O . ILE A 1 85 ? -2.211 1.015 11.135 1.00 78.88 85 ILE A O 1
ATOM 683 N N . SER A 1 86 ? -0.942 1.426 12.941 1.00 77.50 86 SER A N 1
ATOM 684 C CA . SER A 1 86 ? -0.592 2.802 12.562 1.00 77.50 86 SER A CA 1
ATOM 685 C C . SER A 1 86 ? 0.262 2.857 11.291 1.00 77.50 86 SER A C 1
ATOM 687 O O . SER A 1 86 ? 0.005 3.678 10.413 1.00 77.50 86 SER A O 1
ATOM 689 N N . GLU A 1 87 ? 1.238 1.958 11.144 1.00 82.94 87 GLU A N 1
ATOM 690 C CA . GLU A 1 87 ? 2.051 1.826 9.924 1.00 82.94 87 GLU A CA 1
ATOM 691 C C . GLU A 1 87 ? 1.196 1.458 8.705 1.00 82.94 87 GLU A C 1
ATOM 693 O O . GLU A 1 87 ? 1.347 2.041 7.626 1.00 82.94 87 GLU A O 1
ATOM 698 N N . LEU A 1 88 ? 0.242 0.539 8.884 1.00 83.69 88 LEU A N 1
ATOM 699 C CA . LEU A 1 88 ? -0.709 0.165 7.838 1.00 83.69 88 LEU A CA 1
ATOM 700 C C . LEU A 1 88 ? -1.597 1.350 7.440 1.00 83.69 88 LEU A C 1
ATOM 702 O O . LEU A 1 88 ? -1.786 1.606 6.250 1.00 83.69 88 LEU A O 1
ATOM 706 N N . TYR A 1 89 ? -2.107 2.101 8.419 1.00 81.56 89 TYR A N 1
ATOM 707 C CA . TYR A 1 89 ? -2.913 3.295 8.172 1.00 81.56 89 TYR A CA 1
ATOM 708 C C . TYR A 1 89 ? -2.132 4.370 7.410 1.00 81.56 89 TYR A C 1
ATOM 710 O O . TYR A 1 89 ? -2.625 4.889 6.410 1.00 81.56 89 TYR A O 1
ATOM 718 N N . ASN A 1 90 ? -0.901 4.664 7.827 1.00 84.25 90 ASN A N 1
ATOM 719 C CA . ASN A 1 90 ? -0.051 5.651 7.162 1.00 84.25 90 ASN A CA 1
ATOM 720 C C . ASN A 1 90 ? 0.273 5.242 5.721 1.00 84.25 90 ASN A C 1
ATOM 722 O O . ASN A 1 90 ? 0.220 6.074 4.817 1.00 84.25 90 ASN A O 1
ATOM 726 N N . THR A 1 91 ? 0.525 3.952 5.488 1.00 85.69 91 THR A N 1
ATOM 727 C CA . THR A 1 91 ? 0.730 3.411 4.138 1.00 85.69 91 THR A CA 1
ATOM 728 C C . THR A 1 91 ? -0.515 3.605 3.270 1.00 85.69 91 THR A C 1
ATOM 730 O O . THR A 1 91 ? -0.425 4.062 2.133 1.00 85.69 91 THR A O 1
ATOM 733 N N . VAL A 1 92 ? -1.704 3.320 3.807 1.00 85.25 92 VAL A N 1
ATOM 734 C CA . VAL A 1 92 ? -2.978 3.558 3.109 1.00 85.25 92 VAL A CA 1
ATOM 735 C C . VAL A 1 92 ? -3.204 5.043 2.829 1.00 85.25 92 VAL A C 1
ATOM 737 O O . VAL A 1 92 ? -3.638 5.393 1.730 1.00 85.25 92 VAL A O 1
ATOM 740 N N . LEU A 1 93 ? -2.902 5.928 3.781 1.00 85.06 93 LEU A N 1
ATOM 741 C CA . LEU A 1 93 ? -2.983 7.374 3.573 1.00 85.06 93 LEU A CA 1
ATOM 742 C C . LEU A 1 93 ? -2.057 7.830 2.449 1.00 85.06 93 LEU A C 1
ATOM 744 O O . LEU A 1 93 ? -2.495 8.569 1.575 1.00 85.06 93 LEU A O 1
ATOM 748 N N . GLN A 1 94 ? -0.812 7.355 2.427 1.00 85.62 94 GLN A N 1
ATOM 749 C CA . GLN A 1 94 ? 0.131 7.669 1.359 1.00 85.62 94 GLN A CA 1
ATOM 750 C C . GLN A 1 94 ? -0.375 7.177 -0.005 1.00 85.62 94 GLN A C 1
ATOM 752 O O . GLN A 1 94 ? -0.289 7.901 -0.987 1.00 85.62 94 GLN A O 1
ATOM 757 N N . LEU A 1 95 ? -0.952 5.975 -0.079 1.00 84.12 95 LEU A N 1
ATOM 758 C CA . LEU A 1 95 ? -1.515 5.435 -1.323 1.00 84.12 95 LEU A CA 1
ATOM 759 C C . LEU A 1 95 ? -2.753 6.187 -1.821 1.00 84.12 95 LEU A C 1
ATOM 761 O O . LEU A 1 95 ? -3.033 6.187 -3.018 1.00 84.12 95 LEU A O 1
ATOM 765 N N . THR A 1 96 ? -3.521 6.767 -0.903 1.00 82.75 96 THR A N 1
ATOM 766 C CA . THR A 1 96 ? -4.777 7.465 -1.212 1.00 82.75 96 THR A CA 1
ATOM 767 C C . TH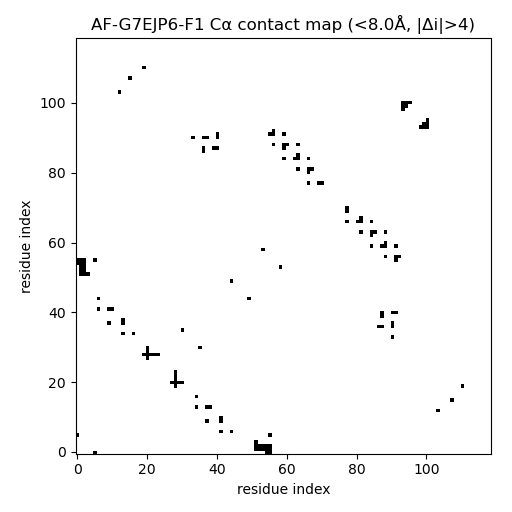R A 1 96 ? -4.621 8.980 -1.292 1.00 82.75 96 THR A C 1
ATOM 769 O O . THR A 1 96 ? -5.578 9.660 -1.663 1.00 82.75 96 THR A O 1
ATOM 772 N N . SER A 1 97 ? -3.435 9.514 -0.987 1.00 86.38 97 SER A N 1
ATOM 773 C CA . SER A 1 97 ? -3.115 10.925 -1.173 1.00 86.38 97 SER A CA 1
ATOM 774 C C . SER A 1 97 ? -2.746 11.219 -2.625 1.00 86.38 97 SER A C 1
ATOM 776 O O . SER A 1 97 ? -2.209 10.375 -3.345 1.00 86.38 97 SER A O 1
ATOM 778 N N . GLU A 1 98 ? -3.011 12.450 -3.058 1.00 88.31 98 GLU A N 1
ATOM 779 C CA . GLU A 1 98 ? -2.661 12.903 -4.405 1.00 88.31 98 GLU A CA 1
ATOM 780 C C . GLU A 1 98 ? -1.146 12.833 -4.649 1.00 88.31 98 GLU A C 1
ATOM 782 O O . GLU A 1 98 ? -0.702 12.329 -5.680 1.00 88.31 98 GLU A O 1
ATOM 787 N N . GLU A 1 99 ? -0.345 13.278 -3.678 1.00 89.38 99 GLU A N 1
ATOM 788 C CA . GLU A 1 99 ? 1.116 13.262 -3.774 1.00 89.38 99 GLU A CA 1
ATOM 789 C C . GLU A 1 99 ? 1.675 11.843 -3.895 1.00 89.38 99 GLU A C 1
ATOM 791 O O . GLU A 1 99 ? 2.517 11.582 -4.757 1.00 89.38 99 GLU A O 1
ATOM 796 N N . GLY A 1 100 ? 1.196 10.907 -3.069 1.00 86.62 100 GLY A N 1
ATOM 797 C CA . GLY A 1 100 ? 1.670 9.528 -3.112 1.00 86.62 100 GLY A CA 1
ATOM 798 C C . GLY A 1 100 ? 1.221 8.805 -4.378 1.00 86.62 100 GLY A C 1
ATOM 799 O O . GLY A 1 100 ? 2.023 8.105 -5.001 1.00 86.62 100 GLY A O 1
ATOM 800 N N . PHE A 1 101 ? -0.009 9.054 -4.839 1.00 85.19 101 PHE A N 1
ATOM 801 C CA . PHE A 1 101 ? -0.475 8.531 -6.120 1.00 85.19 101 PHE A CA 1
ATOM 802 C C . PHE A 1 101 ? 0.372 9.057 -7.288 1.00 85.19 101 PHE A C 1
ATOM 804 O O . PHE A 1 101 ? 0.817 8.281 -8.138 1.00 85.19 101 PHE A O 1
ATOM 811 N N . ARG A 1 102 ? 0.690 10.357 -7.296 1.00 89.88 102 ARG A N 1
ATOM 812 C CA . ARG A 1 102 ? 1.562 10.971 -8.305 1.00 89.88 102 ARG A CA 1
ATOM 813 C C . ARG A 1 102 ? 2.981 10.406 -8.268 1.00 89.88 102 ARG A C 1
ATOM 815 O O . ARG A 1 102 ? 3.577 10.184 -9.321 1.00 89.88 102 ARG A O 1
ATOM 822 N N . ALA A 1 103 ? 3.526 10.138 -7.082 1.00 89.12 103 ALA A N 1
ATOM 823 C CA . ALA A 1 103 ? 4.839 9.515 -6.935 1.00 89.12 103 ALA A CA 1
ATOM 824 C C . ALA A 1 103 ? 4.879 8.110 -7.562 1.00 89.12 103 ALA A C 1
ATOM 826 O O . ALA A 1 103 ? 5.818 7.788 -8.291 1.00 89.12 103 ALA A O 1
ATOM 827 N N . ILE A 1 104 ? 3.832 7.305 -7.355 1.00 88.31 104 ILE A N 1
ATOM 828 C CA . ILE A 1 104 ? 3.697 5.971 -7.961 1.00 88.31 104 ILE A CA 1
ATOM 829 C C . ILE A 1 104 ? 3.585 6.068 -9.483 1.00 88.31 104 ILE A C 1
ATOM 831 O O . ILE A 1 104 ? 4.268 5.334 -10.198 1.00 88.31 104 ILE A O 1
ATOM 835 N N . GLN A 1 105 ? 2.776 7.000 -9.993 1.00 86.12 105 GLN A N 1
ATOM 836 C CA . GLN A 1 105 ? 2.664 7.240 -11.433 1.00 86.12 105 GLN A CA 1
ATOM 837 C C . GLN A 1 105 ? 4.010 7.632 -12.050 1.00 86.12 105 GLN A C 1
ATOM 839 O O . GLN A 1 105 ? 4.404 7.075 -13.073 1.00 86.12 105 GLN A O 1
ATOM 844 N N . ASN A 1 106 ? 4.746 8.544 -11.413 1.00 90.62 106 ASN A N 1
ATOM 845 C CA . ASN A 1 106 ? 6.072 8.950 -11.872 1.00 90.62 106 ASN A CA 1
ATOM 846 C C . ASN A 1 106 ? 7.050 7.771 -11.873 1.00 90.62 106 ASN A C 1
ATOM 848 O O . ASN A 1 106 ? 7.790 7.594 -12.838 1.00 90.62 106 ASN A O 1
ATOM 852 N N . LYS A 1 107 ? 7.021 6.930 -10.834 1.00 89.31 107 LYS A N 1
ATOM 853 C CA . LYS A 1 107 ? 7.851 5.723 -10.752 1.00 89.31 107 LYS A CA 1
ATOM 854 C C . LYS A 1 107 ? 7.534 4.740 -11.885 1.00 89.31 107 LYS A C 1
ATOM 856 O O . LYS A 1 107 ? 8.457 4.244 -12.528 1.00 89.31 107 LYS A O 1
ATOM 861 N N . ALA A 1 108 ? 6.252 4.524 -12.185 1.00 87.25 108 ALA A N 1
ATOM 862 C CA . ALA A 1 108 ? 5.815 3.696 -13.310 1.00 87.25 108 ALA A CA 1
ATOM 863 C C . ALA A 1 108 ? 6.284 4.257 -14.662 1.00 87.25 108 ALA A C 1
ATOM 865 O O . ALA A 1 108 ? 6.822 3.524 -15.489 1.00 87.25 108 ALA A O 1
ATOM 866 N N . LEU A 1 109 ? 6.122 5.567 -14.875 1.00 90.31 109 LEU A N 1
ATOM 867 C CA . LEU A 1 109 ? 6.554 6.246 -16.097 1.00 90.31 109 LEU A CA 1
ATOM 868 C C . LEU A 1 109 ? 8.067 6.150 -16.304 1.00 90.31 109 LEU A C 1
ATOM 870 O O . LEU A 1 109 ? 8.510 5.902 -17.423 1.00 90.31 109 LEU A O 1
ATOM 874 N N . THR A 1 110 ? 8.858 6.336 -15.245 1.00 89.12 110 THR A N 1
ATOM 875 C CA . THR A 1 110 ? 10.316 6.181 -15.304 1.00 89.12 110 THR A CA 1
ATOM 876 C C . THR A 1 110 ? 10.696 4.757 -15.691 1.00 89.12 110 THR A C 1
ATOM 878 O O . THR A 1 110 ? 11.463 4.579 -16.631 1.00 89.12 110 THR A O 1
ATOM 881 N N . HIS A 1 111 ? 10.094 3.750 -15.052 1.00 87.00 111 HIS A N 1
ATOM 882 C CA . HIS A 1 111 ? 10.373 2.350 -15.368 1.00 87.00 111 HIS A CA 1
ATOM 883 C C . HIS A 1 111 ? 10.050 1.995 -16.828 1.00 87.00 111 HIS A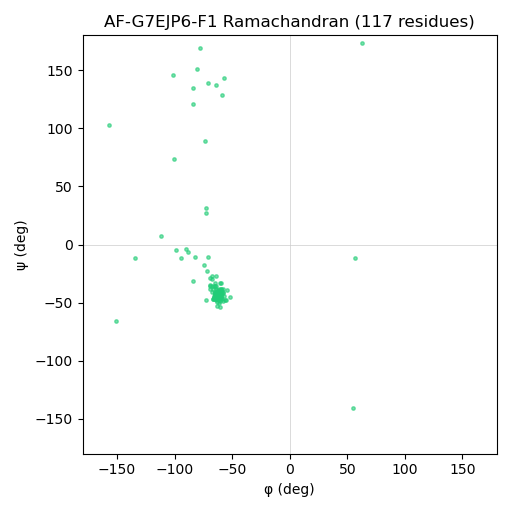 C 1
ATOM 885 O O . HIS A 1 111 ? 10.844 1.343 -17.501 1.00 87.00 111 HIS A O 1
ATOM 891 N N . LEU A 1 112 ? 8.914 2.469 -17.352 1.00 87.62 112 LEU A N 1
ATOM 892 C CA . LEU A 1 112 ? 8.544 2.254 -18.755 1.00 87.62 112 LEU A CA 1
ATOM 893 C C . LEU A 1 112 ? 9.536 2.909 -19.725 1.00 87.62 112 LEU A C 1
ATOM 895 O O . LEU A 1 112 ? 9.891 2.307 -20.736 1.00 87.62 112 LEU A O 1
ATOM 899 N N . LYS A 1 113 ? 10.005 4.126 -19.421 1.00 88.31 113 LYS A N 1
ATOM 900 C CA . LYS A 1 113 ? 11.022 4.814 -20.231 1.00 88.31 113 LYS A CA 1
ATOM 901 C C . LYS A 1 113 ? 12.357 4.076 -20.219 1.00 88.31 113 LYS A C 1
ATOM 903 O O . LYS A 1 113 ? 12.989 3.971 -21.263 1.00 88.31 113 LYS A O 1
ATOM 908 N N . GLU A 1 114 ? 12.770 3.563 -19.062 1.00 85.12 114 GLU A N 1
ATOM 909 C CA . GLU A 1 114 ? 13.980 2.747 -18.940 1.00 85.12 114 GLU A CA 1
ATOM 910 C C . GLU A 1 114 ? 13.865 1.490 -19.809 1.00 85.12 114 GLU A C 1
ATOM 912 O O . GLU A 1 114 ? 14.747 1.243 -20.621 1.00 85.12 114 GLU A O 1
ATOM 917 N N . GLN A 1 115 ? 12.752 0.752 -19.738 1.00 80.88 115 GLN A N 1
ATOM 918 C CA . GLN A 1 115 ? 12.546 -0.429 -20.587 1.00 80.88 115 GLN A CA 1
ATOM 919 C C . GLN A 1 115 ? 12.587 -0.106 -22.089 1.00 80.88 115 GLN A C 1
ATOM 921 O O . GLN A 1 115 ? 13.164 -0.869 -22.854 1.00 80.88 115 GLN A O 1
ATOM 926 N N . GLN A 1 116 ? 12.013 1.025 -22.514 1.00 76.31 116 GLN A N 1
ATOM 927 C CA . GLN A 1 116 ? 12.053 1.464 -23.915 1.00 76.31 116 GLN A CA 1
ATOM 928 C C . GLN A 1 116 ? 13.450 1.894 -24.378 1.00 76.31 116 GLN A C 1
ATOM 930 O O . GLN A 1 116 ? 13.752 1.777 -25.558 1.00 76.31 116 GLN A O 1
ATOM 935 N N . ALA A 1 117 ? 14.297 2.399 -23.479 1.00 69.38 117 ALA A N 1
ATOM 936 C CA . ALA A 1 117 ? 15.664 2.799 -23.809 1.00 69.38 117 ALA A CA 1
ATOM 937 C C . ALA A 1 117 ? 16.614 1.602 -24.013 1.00 69.38 117 ALA A C 1
ATOM 939 O O . ALA A 1 117 ? 17.684 1.772 -24.595 1.00 69.38 117 ALA A O 1
ATOM 940 N N . PHE A 1 118 ? 16.234 0.412 -23.533 1.00 59.25 118 PHE A N 1
ATOM 941 C CA . PHE A 1 118 ? 17.007 -0.830 -23.647 1.00 59.25 118 PHE A CA 1
ATOM 942 C C . PHE A 1 118 ? 16.361 -1.882 -24.576 1.00 59.25 118 PHE A C 1
ATOM 944 O O . PHE A 1 118 ? 16.854 -3.010 -24.626 1.00 59.25 118 PHE A O 1
ATOM 951 N N . ALA A 1 119 ? 15.279 -1.530 -25.284 1.00 53.72 119 ALA A N 1
ATOM 952 C CA . ALA A 1 119 ? 14.581 -2.366 -26.271 1.00 53.72 119 ALA A CA 1
ATOM 953 C C . ALA A 1 119 ? 14.984 -1.997 -27.706 1.00 53.72 119 ALA A C 1
ATOM 955 O O . ALA A 1 119 ? 15.081 -2.929 -28.536 1.00 53.72 119 ALA A O 1
#

Radius of gyration: 16.68 Å; Cα contacts (8 Å, |Δi|>4): 74; chains: 1; bounding box: 41×25×56 Å

Solvent-accessible surface area (backbone atoms only — not comparable to full-atom values): 6703 Å² total; per-residue (Å²): 100,49,43,68,60,51,52,51,54,51,51,52,50,54,48,51,56,48,54,55,17,67,73,58,38,78,81,61,39,54,80,48,74,66,60,51,51,53,52,51,46,54,49,53,56,71,73,44,95,73,80,68,78,55,40,53,68,59,50,36,50,51,51,40,54,56,41,69,66,57,81,80,86,47,72,66,64,37,52,54,49,37,51,53,40,45,53,44,35,53,51,50,50,40,61,71,32,71,68,41,42,50,51,52,52,51,52,53,53,50,52,54,50,53,53,63,74,76,107

Mean predicted aligned error: 7.85 Å

pLDDT: mean 78.6, std 10.01, range [50.25, 91.5]

Secondary structure (DSSP, 8-state):
--HHHHHHHHHHHHHHHHHHHHHH-GGGGSPPHHHHHHHHHHHHHHT----S-S-HHHHHHHHHHHHHH--SS-HHHHHHHHHHHHHHHHHHHHHHSHHHHHHHHHHHHHHHHHHHHT-

Sequence (119 aa):
MPMSEFKNILSVIIKLESDIRISKGGEGARPDEFSYQLNRVYNAIGNSYFNGKLNISCYFLKRVEEAKEMIGEDCISFIHTHNTISELYNTVLQLTSEEGFRAIQNKALTHLKEQQAFA